Protein AF-A0A9X5XEE7-F1 (afdb_monomer_lite)

Sequence (91 aa):
LTGGRRHSEDEQVMLVTRAALAAPFALSVRTTQHGRSVLLGVFSWAAVNLSTPQVRKDRHWFDLGVGLDWAGERLQGRIYEIDGEDGTAER

pLDDT: mean 90.04, std 13.73, range [37.22, 98.44]

Radius of gyration: 17.52 Å; chains: 1; bounding box: 36×30×50 Å

Foldseek 3Di:
DWDWDADPVDNVDTQTFKDKDKDKDWDWDADPVPGIDIWIFIKMKMWGRSNPVVPIDIDIDTGTPDDPVVVVVCRVVVNVVRVCPVVPPPD

Structure (mmCIF, N/CA/C/O backbone):
data_AF-A0A9X5XEE7-F1
#
_entry.id   AF-A0A9X5XEE7-F1
#
loop_
_atom_site.group_PDB
_atom_site.id
_atom_site.type_symbol
_atom_site.label_atom_id
_atom_site.label_alt_id
_atom_site.label_comp_id
_atom_site.label_asym_id
_atom_site.label_entity_id
_atom_site.label_seq_id
_atom_site.pdbx_PDB_ins_code
_atom_site.Cartn_x
_atom_site.Cartn_y
_atom_site.Cartn_z
_atom_site.occupancy
_atom_site.B_iso_or_equiv
_atom_site.auth_seq_id
_atom_site.auth_comp_id
_atom_site.auth_asym_id
_atom_site.auth_atom_id
_atom_site.pdbx_PDB_model_num
ATOM 1 N N . LEU A 1 1 ? 3.684 -6.676 -3.955 1.00 92.62 1 LEU A N 1
ATOM 2 C CA . LEU A 1 1 ? 3.668 -6.615 -5.433 1.00 92.62 1 LEU A CA 1
ATOM 3 C C . LEU A 1 1 ? 4.961 -5.966 -5.902 1.00 92.62 1 LEU A C 1
ATOM 5 O O . LEU A 1 1 ? 5.294 -4.898 -5.409 1.00 92.62 1 LEU A O 1
ATOM 9 N N . THR A 1 2 ? 5.699 -6.590 -6.811 1.00 95.25 2 THR A N 1
ATOM 10 C CA . THR A 1 2 ? 6.928 -6.025 -7.388 1.00 95.25 2 THR A CA 1
ATOM 11 C C . THR A 1 2 ? 6.866 -6.134 -8.904 1.00 95.25 2 THR A C 1
ATOM 13 O O . THR A 1 2 ? 6.242 -7.047 -9.440 1.00 95.25 2 THR A O 1
ATOM 16 N N . GLY A 1 3 ? 7.483 -5.182 -9.598 1.00 94.25 3 GLY A N 1
ATOM 17 C CA . GLY A 1 3 ? 7.610 -5.199 -11.050 1.00 94.25 3 GLY A CA 1
ATOM 18 C C . GLY A 1 3 ? 9.022 -4.817 -11.464 1.00 94.25 3 GLY A C 1
ATOM 19 O O . GLY A 1 3 ? 9.678 -3.997 -10.815 1.00 94.25 3 GLY A O 1
ATOM 20 N N . GLY A 1 4 ? 9.500 -5.407 -12.552 1.00 93.81 4 GLY A N 1
ATOM 21 C CA . GLY A 1 4 ? 10.857 -5.202 -13.035 1.00 93.81 4 GLY A CA 1
ATOM 22 C C . GLY A 1 4 ? 10.971 -5.393 -14.537 1.00 93.81 4 GLY A C 1
ATOM 23 O O . GLY A 1 4 ? 10.069 -5.929 -15.177 1.00 93.81 4 GLY A O 1
ATOM 24 N N . ARG A 1 5 ? 12.093 -4.938 -15.084 1.00 92.81 5 ARG A N 1
ATOM 25 C CA . ARG A 1 5 ? 12.490 -5.142 -16.480 1.00 92.81 5 ARG A CA 1
ATOM 26 C C . ARG A 1 5 ? 13.911 -5.691 -16.520 1.00 92.81 5 ARG A C 1
ATOM 28 O O . ARG A 1 5 ? 14.694 -5.411 -15.614 1.00 92.81 5 ARG A O 1
ATOM 35 N N . ARG A 1 6 ? 14.257 -6.433 -17.569 1.00 93.94 6 ARG A N 1
ATOM 36 C CA . ARG A 1 6 ? 15.641 -6.880 -17.776 1.00 93.94 6 ARG A CA 1
ATOM 37 C C . ARG A 1 6 ? 16.555 -5.689 -18.067 1.00 93.94 6 ARG A C 1
ATOM 39 O O . ARG A 1 6 ? 16.114 -4.689 -18.647 1.00 93.94 6 ARG A O 1
ATOM 46 N N . HIS A 1 7 ? 17.807 -5.789 -17.639 1.00 90.94 7 HIS A N 1
ATOM 47 C CA . HIS A 1 7 ? 18.855 -4.869 -18.060 1.00 90.94 7 HIS A CA 1
ATOM 48 C C . HIS A 1 7 ? 19.181 -5.115 -19.541 1.00 90.94 7 HIS A C 1
ATOM 50 O O . HIS A 1 7 ? 19.165 -6.253 -20.001 1.00 90.94 7 HIS A O 1
ATOM 56 N N . SER A 1 8 ? 19.439 -4.053 -20.305 1.00 88.06 8 SER A N 1
ATOM 57 C CA . SER A 1 8 ? 19.645 -4.145 -21.760 1.00 88.06 8 SER A CA 1
ATOM 58 C C . SER A 1 8 ? 20.977 -4.784 -22.150 1.00 88.06 8 SER A C 1
ATOM 60 O O . SER A 1 8 ? 21.089 -5.338 -23.235 1.00 88.06 8 SER A O 1
ATOM 62 N N . GLU A 1 9 ? 21.979 -4.689 -21.277 1.00 89.94 9 GLU A N 1
ATOM 63 C CA . GLU A 1 9 ? 23.338 -5.196 -21.524 1.00 89.94 9 GLU A CA 1
ATOM 64 C C . GLU A 1 9 ? 23.607 -6.544 -20.842 1.00 89.94 9 GLU A C 1
ATOM 66 O O . GLU A 1 9 ? 24.578 -7.215 -21.172 1.00 89.94 9 GLU A O 1
ATOM 71 N N . ASP A 1 10 ? 22.749 -6.946 -19.898 1.00 90.50 10 ASP A N 1
ATOM 72 C CA . ASP A 1 10 ? 22.866 -8.218 -19.187 1.00 90.50 10 ASP A CA 1
ATOM 73 C C . ASP A 1 10 ? 21.473 -8.752 -18.839 1.00 90.50 10 ASP A C 1
ATOM 75 O O . ASP A 1 10 ? 20.805 -8.284 -17.915 1.00 90.5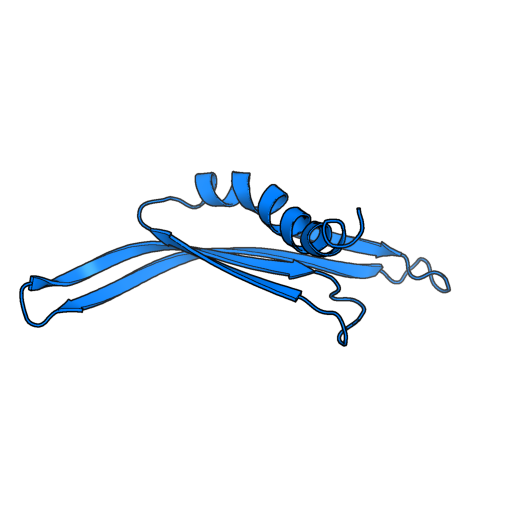0 10 ASP A O 1
ATOM 79 N N . GLU A 1 11 ? 21.026 -9.762 -19.579 1.00 85.56 11 GLU A N 1
ATOM 80 C CA . GLU A 1 11 ? 19.708 -10.357 -19.370 1.00 85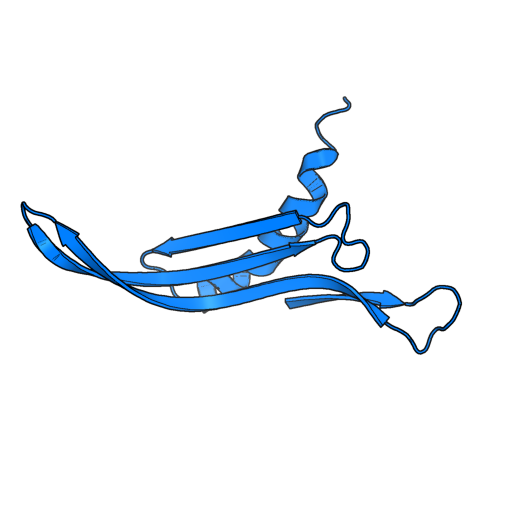.56 11 GLU A CA 1
ATOM 81 C C . GLU A 1 11 ? 19.569 -11.117 -18.041 1.00 85.56 11 GLU A C 1
ATOM 83 O O . GLU A 1 11 ? 18.441 -11.424 -17.645 1.00 85.56 11 GLU A O 1
ATOM 88 N N . GLN A 1 12 ? 20.676 -11.413 -17.349 1.00 91.88 12 GLN A N 1
ATOM 89 C CA . GLN A 1 12 ? 20.658 -12.010 -16.009 1.00 91.88 12 GLN A CA 1
ATOM 90 C C . GLN A 1 12 ? 20.356 -10.976 -14.919 1.00 91.88 12 GLN A C 1
ATOM 92 O O . GLN A 1 12 ? 20.011 -11.341 -13.793 1.00 91.88 12 GLN A O 1
ATOM 97 N N . VAL A 1 13 ? 20.435 -9.683 -15.242 1.00 92.31 13 VAL A N 1
ATOM 98 C CA . VAL A 1 13 ? 20.148 -8.597 -14.306 1.00 92.31 13 VAL A CA 1
ATOM 99 C C . VAL A 1 13 ? 18.705 -8.123 -14.474 1.00 92.31 13 VAL A C 1
ATOM 101 O O . VAL A 1 13 ? 18.271 -7.686 -15.541 1.00 92.31 13 VAL A O 1
ATOM 104 N N . MET A 1 14 ? 17.954 -8.155 -13.372 1.00 93.00 14 MET A N 1
ATOM 105 C CA . MET A 1 14 ? 16.603 -7.601 -13.285 1.00 93.00 14 MET A CA 1
ATOM 106 C C . MET A 1 14 ? 16.626 -6.258 -12.558 1.00 93.00 14 MET A C 1
ATOM 108 O O . MET A 1 14 ? 16.955 -6.176 -11.376 1.00 93.00 14 MET A O 1
ATOM 112 N N . LEU A 1 15 ? 16.215 -5.204 -13.258 1.00 94.06 15 LEU A N 1
ATOM 113 C CA . LEU A 1 15 ? 15.996 -3.887 -12.677 1.00 94.06 15 LEU A CA 1
ATOM 114 C C . LEU A 1 15 ? 14.591 -3.822 -12.084 1.00 94.06 15 LEU A C 1
ATOM 116 O O . LEU A 1 15 ? 13.593 -3.890 -12.807 1.00 94.06 15 LEU A O 1
ATOM 120 N N . VAL A 1 16 ? 14.504 -3.650 -10.768 1.00 95.12 16 VAL A N 1
ATOM 121 C CA . VAL A 1 16 ? 13.230 -3.390 -10.093 1.00 95.12 16 VAL A CA 1
ATOM 122 C C . VAL A 1 16 ? 12.772 -1.982 -10.461 1.00 95.12 16 VAL A C 1
ATOM 124 O O . VAL A 1 16 ? 13.481 -1.009 -10.232 1.00 95.12 16 VAL A O 1
ATOM 127 N N . THR A 1 17 ? 11.585 -1.871 -11.049 1.00 95.38 17 THR A N 1
ATOM 128 C CA . THR A 1 17 ? 11.020 -0.584 -11.486 1.00 95.38 17 THR A CA 1
ATOM 129 C C . THR A 1 17 ? 9.970 -0.070 -10.518 1.00 95.38 17 THR A C 1
ATOM 131 O O . THR A 1 17 ? 9.776 1.138 -10.416 1.00 95.38 17 THR A O 1
ATOM 134 N N . ARG A 1 18 ? 9.308 -0.974 -9.790 1.00 96.19 18 ARG A N 1
ATOM 135 C CA . ARG A 1 18 ? 8.186 -0.643 -8.915 1.00 96.19 18 ARG A CA 1
ATOM 136 C C . ARG A 1 18 ? 8.016 -1.668 -7.798 1.00 96.19 18 ARG A C 1
ATOM 138 O O . ARG A 1 18 ? 8.270 -2.860 -8.000 1.00 96.19 18 ARG A O 1
ATOM 145 N N . ALA A 1 19 ? 7.555 -1.218 -6.640 1.00 97.00 19 ALA A N 1
ATOM 146 C CA . ALA A 1 19 ? 7.223 -2.080 -5.513 1.00 97.00 19 ALA A CA 1
ATOM 147 C C . ALA A 1 19 ? 6.062 -1.494 -4.713 1.00 97.00 19 ALA A C 1
ATOM 149 O O . ALA A 1 19 ? 5.978 -0.287 -4.522 1.00 97.00 19 ALA A O 1
ATOM 150 N N . ALA A 1 20 ? 5.172 -2.359 -4.246 1.00 97.12 20 ALA A N 1
ATOM 151 C CA . ALA A 1 20 ? 4.098 -1.994 -3.343 1.00 97.12 20 ALA A CA 1
ATOM 152 C C . ALA A 1 20 ? 3.890 -3.076 -2.283 1.00 97.12 20 ALA A C 1
ATOM 154 O O . ALA A 1 20 ? 3.987 -4.278 -2.570 1.00 97.12 20 ALA A O 1
ATOM 155 N N . LEU A 1 21 ? 3.578 -2.648 -1.065 1.00 96.88 21 LEU A N 1
ATOM 156 C CA . LEU A 1 21 ? 3.255 -3.516 0.063 1.00 96.88 21 LEU A CA 1
ATOM 157 C C . LEU A 1 21 ? 2.070 -2.963 0.845 1.00 96.88 21 LEU A C 1
ATOM 159 O O . LEU A 1 21 ? 1.825 -1.758 0.851 1.00 96.88 21 LEU A O 1
ATOM 163 N N . ALA A 1 22 ? 1.384 -3.865 1.539 1.00 97.62 22 ALA A N 1
ATOM 164 C CA . ALA A 1 22 ? 0.354 -3.548 2.510 1.00 97.62 22 ALA A CA 1
ATOM 165 C C . ALA A 1 22 ? 0.664 -4.276 3.821 1.00 97.62 22 ALA A C 1
ATOM 167 O O . ALA A 1 22 ? 1.060 -5.443 3.802 1.00 97.62 22 ALA A O 1
ATOM 168 N N . ALA A 1 23 ? 0.496 -3.591 4.948 1.00 97.88 23 ALA A N 1
ATOM 169 C CA . ALA A 1 23 ? 0.708 -4.146 6.278 1.00 97.88 23 ALA A CA 1
ATOM 170 C C . ALA A 1 23 ? -0.403 -3.677 7.229 1.00 97.88 23 ALA A C 1
ATOM 172 O O . ALA A 1 23 ? -0.779 -2.502 7.190 1.00 97.88 23 ALA A O 1
ATOM 173 N N . PRO A 1 24 ? -0.944 -4.559 8.086 1.00 97.94 24 PRO A N 1
ATOM 174 C CA . PRO A 1 24 ? -1.953 -4.158 9.053 1.00 97.94 24 PRO A CA 1
ATOM 175 C C . PRO A 1 24 ? -1.318 -3.278 10.136 1.00 97.94 24 PRO A C 1
ATOM 177 O O . PRO A 1 24 ? -0.157 -3.470 10.503 1.00 97.94 24 PRO A O 1
ATOM 180 N N . PHE A 1 25 ? -2.082 -2.334 10.681 1.00 97.38 25 PHE A N 1
ATOM 181 C CA . PHE A 1 25 ? -1.654 -1.522 11.817 1.00 97.38 25 PHE A CA 1
ATOM 182 C C . PHE A 1 25 ? -2.756 -1.360 12.866 1.00 97.38 25 PHE A C 1
ATOM 184 O O . PHE A 1 25 ? -3.951 -1.472 12.587 1.00 97.38 25 PHE A O 1
ATOM 191 N N . ALA A 1 26 ? -2.319 -1.023 14.080 1.00 97.25 26 ALA A N 1
ATOM 192 C CA . ALA A 1 26 ? -3.161 -0.517 15.151 1.00 97.25 26 ALA A CA 1
ATOM 193 C C . ALA A 1 26 ? -2.563 0.794 15.678 1.00 97.25 26 ALA A C 1
ATOM 195 O O . ALA A 1 26 ? -1.405 0.830 16.096 1.00 97.25 26 ALA A O 1
ATOM 196 N N . LEU A 1 27 ? -3.345 1.871 15.664 1.00 95.31 27 LEU A N 1
ATOM 197 C CA . LEU A 1 27 ? -2.939 3.201 16.105 1.00 95.31 27 LEU A CA 1
ATOM 198 C C . LEU A 1 27 ? -3.751 3.611 17.333 1.00 95.31 27 LEU A C 1
ATOM 200 O O . LEU A 1 27 ? -4.969 3.746 17.279 1.00 95.31 27 LEU A O 1
ATOM 204 N N . SER A 1 28 ? -3.073 3.845 18.454 1.00 96.00 28 SER A N 1
ATOM 205 C CA . SER A 1 28 ? -3.710 4.397 19.650 1.00 96.00 28 SER A CA 1
ATOM 206 C C . SER A 1 28 ? -3.786 5.918 19.541 1.00 96.00 28 SER A C 1
ATOM 208 O O . SER A 1 28 ? -2.759 6.588 19.606 1.00 96.00 28 SER A O 1
ATOM 210 N N . VAL A 1 29 ? -4.993 6.468 19.464 1.00 93.50 29 VAL A N 1
ATOM 211 C CA . VAL A 1 29 ? -5.248 7.912 19.411 1.00 93.50 29 VAL A CA 1
ATOM 212 C C . VAL A 1 29 ? -5.828 8.372 20.744 1.00 93.50 29 VAL A C 1
ATOM 214 O O . VAL A 1 29 ? -6.644 7.681 21.351 1.00 93.50 29 VAL A O 1
ATOM 217 N N . ARG A 1 30 ? -5.392 9.532 21.234 1.00 94.88 30 ARG A N 1
ATOM 218 C CA . ARG A 1 30 ? -5.952 10.168 22.431 1.00 94.88 30 ARG A CA 1
ATOM 219 C C . ARG A 1 30 ? -6.417 11.569 22.083 1.00 94.88 30 ARG A C 1
ATOM 221 O O . ARG A 1 30 ? -5.659 12.321 21.480 1.00 94.88 30 ARG A O 1
ATOM 228 N N . THR A 1 31 ? -7.628 11.921 22.496 1.00 88.50 31 THR A N 1
ATOM 229 C CA . THR A 1 31 ? -8.132 13.294 22.398 1.00 88.50 31 THR A CA 1
ATOM 230 C C . THR A 1 31 ? -8.466 13.815 23.788 1.00 88.50 31 THR A C 1
ATOM 232 O O . THR A 1 31 ? -8.799 13.047 24.694 1.00 88.50 31 THR A O 1
ATOM 235 N N . THR A 1 32 ? -8.375 15.131 23.970 1.00 88.44 32 THR A N 1
ATOM 236 C CA . THR A 1 32 ? -8.700 15.791 25.244 1.00 88.44 32 THR A CA 1
ATOM 237 C C . THR A 1 32 ? -10.166 15.608 25.635 1.00 88.44 32 THR A C 1
ATOM 239 O O . THR A 1 32 ? -10.486 15.624 26.817 1.00 88.44 32 THR A O 1
ATOM 242 N N . GLN A 1 33 ? -11.047 15.399 24.653 1.00 89.69 33 GLN A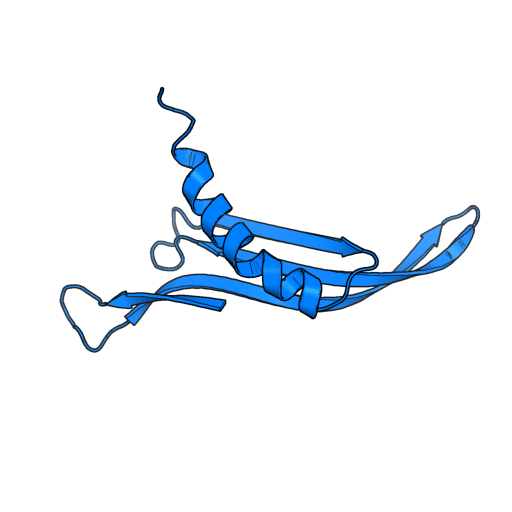 N 1
ATOM 243 C CA . GLN A 1 33 ? -12.490 15.310 24.857 1.00 89.69 33 GLN A CA 1
ATOM 244 C C . GLN A 1 33 ? -13.016 13.873 24.970 1.00 89.69 33 GLN A C 1
ATOM 246 O O . GLN A 1 33 ? -14.090 13.690 25.532 1.00 89.69 33 GLN A O 1
ATOM 251 N N . HIS A 1 34 ? -12.366 12.865 24.371 1.00 82.00 34 HIS A N 1
ATOM 252 C CA . HIS A 1 34 ? -12.956 11.518 24.203 1.00 82.00 34 HIS A CA 1
ATOM 253 C C . HIS A 1 34 ? -12.047 10.382 24.710 1.00 82.00 34 HIS A C 1
ATOM 255 O O . HIS A 1 34 ? -12.314 9.206 24.469 1.00 82.00 34 HIS A O 1
ATOM 261 N N . GLY A 1 35 ? -10.969 10.702 25.432 1.00 90.38 35 GLY A N 1
ATOM 262 C CA . GLY A 1 35 ? -10.070 9.696 25.997 1.00 90.38 35 GLY A CA 1
ATOM 263 C C . GLY A 1 35 ? -9.264 8.946 24.929 1.00 90.38 35 GLY A C 1
ATOM 264 O O . GLY A 1 35 ? -8.870 9.522 23.915 1.00 90.38 35 GLY A O 1
ATOM 265 N N . ARG A 1 36 ? -8.945 7.668 25.184 1.00 94.06 36 ARG A N 1
ATOM 266 C CA . ARG A 1 36 ? -8.145 6.814 24.285 1.00 94.06 36 ARG A CA 1
ATOM 267 C C . ARG A 1 36 ? -9.051 5.984 23.377 1.00 94.06 36 ARG A C 1
ATOM 269 O O . ARG A 1 36 ? -9.907 5.264 23.871 1.00 94.06 36 ARG A O 1
ATOM 276 N N . SER A 1 37 ? -8.766 5.998 22.081 1.00 94.25 37 SER A N 1
ATOM 277 C CA . SER A 1 37 ? -9.343 5.107 21.070 1.00 94.25 37 SER A CA 1
ATOM 278 C C . SER A 1 37 ? -8.241 4.336 20.341 1.00 94.25 37 SER A C 1
ATOM 280 O O . SER A 1 37 ? -7.110 4.809 20.240 1.00 94.25 37 SER A O 1
ATOM 282 N N . VAL A 1 38 ? -8.553 3.143 19.834 1.00 95.38 38 VAL A N 1
ATOM 283 C CA . VAL A 1 38 ? -7.651 2.370 18.968 1.00 95.38 38 VAL A CA 1
ATOM 284 C C . VAL A 1 38 ? -8.259 2.320 17.574 1.00 95.38 38 VAL A C 1
ATOM 286 O O . VAL A 1 38 ? -9.367 1.824 17.401 1.00 95.38 38 VAL A O 1
ATOM 289 N N . LEU A 1 39 ? -7.530 2.844 16.594 1.00 95.50 39 LEU A N 1
ATOM 290 C CA . LEU A 1 39 ? -7.867 2.760 15.182 1.00 95.50 39 LEU A CA 1
ATOM 291 C C . LEU A 1 39 ? -7.139 1.565 14.573 1.00 95.50 39 LEU A C 1
ATOM 293 O O . LEU A 1 39 ? -5.932 1.419 14.754 1.00 95.50 39 LEU A O 1
ATOM 297 N N . LEU A 1 40 ? -7.867 0.725 13.851 1.00 97.94 40 LEU A N 1
ATOM 298 C CA . LEU A 1 40 ? -7.312 -0.404 13.110 1.00 97.94 40 LEU A CA 1
ATOM 299 C C . LEU A 1 40 ? -7.379 -0.102 11.617 1.00 97.94 40 LEU A C 1
ATOM 301 O O . LEU A 1 40 ? -8.288 0.600 11.165 1.00 97.94 40 LEU A O 1
ATOM 305 N N . GLY A 1 41 ? -6.437 -0.639 10.855 1.00 98.06 41 GLY A N 1
ATOM 306 C CA . GLY A 1 41 ? -6.425 -0.436 9.417 1.00 98.06 41 GLY A CA 1
ATOM 307 C C . GLY A 1 41 ? -5.262 -1.112 8.718 1.00 98.06 41 GLY A C 1
ATOM 308 O O . GLY A 1 41 ? -4.554 -1.940 9.296 1.00 98.06 41 GLY A O 1
ATOM 309 N N . VAL A 1 42 ? -5.056 -0.720 7.465 1.00 98.44 42 VAL A N 1
ATOM 310 C CA . VAL A 1 42 ? -3.945 -1.175 6.633 1.00 98.44 42 VAL A CA 1
ATOM 311 C C . VAL A 1 42 ? -3.149 0.023 6.138 1.00 98.44 42 VAL A C 1
ATOM 313 O O . VAL A 1 42 ? -3.690 0.979 5.586 1.00 98.44 42 VAL A O 1
ATOM 316 N N . PHE A 1 43 ? -1.841 -0.040 6.341 1.00 97.94 43 PHE A N 1
ATOM 317 C CA . PHE A 1 43 ? -0.887 0.872 5.744 1.00 97.94 43 PHE A CA 1
ATOM 318 C C . PHE A 1 43 ? -0.478 0.298 4.396 1.00 97.94 43 PHE A C 1
ATOM 320 O O . PHE A 1 43 ? -0.029 -0.846 4.328 1.00 97.94 43 PHE A O 1
ATOM 327 N N . SER A 1 44 ? -0.614 1.089 3.337 1.00 97.94 44 SER A N 1
ATOM 328 C CA . SER A 1 44 ? -0.090 0.738 2.019 1.00 97.94 44 SER A CA 1
ATOM 329 C C . SER A 1 44 ? 1.006 1.708 1.614 1.00 97.94 44 SER A C 1
ATOM 331 O O . SER A 1 44 ? 0.876 2.918 1.796 1.00 97.94 44 SER A O 1
ATOM 333 N N . TRP A 1 45 ? 2.059 1.176 1.009 1.00 97.88 45 TRP A N 1
ATOM 334 C CA . TRP A 1 45 ? 3.109 1.942 0.348 1.00 97.88 45 TRP A CA 1
ATOM 335 C C . TRP A 1 45 ? 3.254 1.434 -1.079 1.00 97.88 45 TRP A C 1
ATOM 337 O O . TRP A 1 45 ? 3.260 0.223 -1.300 1.00 97.88 45 TRP A O 1
ATOM 347 N N . ALA A 1 46 ? 3.379 2.351 -2.032 1.00 97.56 46 ALA A N 1
ATOM 348 C CA . ALA A 1 46 ? 3.746 2.040 -3.402 1.00 97.56 46 ALA A CA 1
ATOM 349 C C . ALA A 1 46 ? 4.807 3.025 -3.889 1.00 97.56 46 ALA A C 1
ATOM 351 O O . ALA A 1 46 ? 4.741 4.219 -3.594 1.00 97.56 46 ALA A O 1
ATOM 352 N N . ALA A 1 47 ? 5.770 2.507 -4.642 1.00 96.88 47 ALA A N 1
ATOM 353 C CA . ALA A 1 47 ? 6.842 3.272 -5.243 1.00 96.88 47 ALA A CA 1
ATOM 354 C C . ALA A 1 47 ? 7.079 2.841 -6.689 1.00 96.88 47 ALA A C 1
ATOM 356 O O . ALA A 1 47 ? 7.019 1.648 -7.014 1.00 96.88 47 ALA A O 1
ATOM 357 N N . VAL A 1 48 ? 7.391 3.821 -7.532 1.00 96.38 48 VAL A N 1
ATOM 358 C CA . VAL A 1 48 ? 7.718 3.653 -8.954 1.00 96.38 48 VAL A CA 1
ATOM 359 C C . VAL A 1 48 ? 9.045 4.336 -9.284 1.00 96.38 48 VAL A C 1
ATOM 361 O O . VAL A 1 48 ? 9.602 5.073 -8.467 1.00 96.38 48 VAL A O 1
ATOM 364 N N . ASN A 1 49 ? 9.572 4.061 -10.478 1.00 94.69 49 ASN A N 1
ATOM 365 C CA . ASN A 1 49 ? 10.894 4.494 -10.933 1.00 94.69 49 ASN A CA 1
ATOM 366 C C . ASN A 1 49 ? 12.044 4.067 -9.999 1.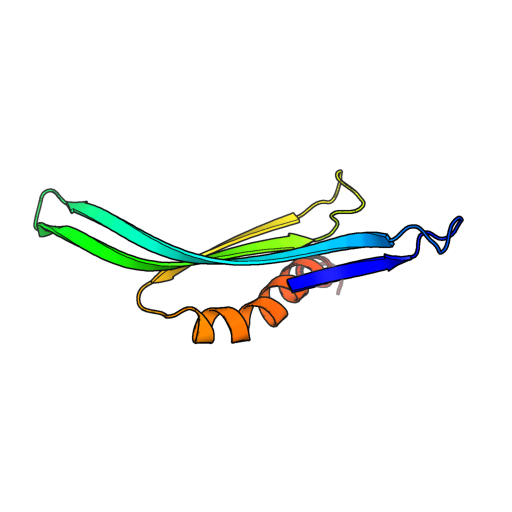00 94.69 49 ASN A C 1
ATOM 368 O O . ASN A 1 49 ? 13.047 4.763 -9.860 1.00 94.69 49 ASN A O 1
ATOM 372 N N . LEU A 1 50 ? 11.936 2.886 -9.379 1.00 94.75 50 LEU A N 1
ATOM 373 C CA . LEU A 1 50 ? 12.942 2.379 -8.433 1.00 94.75 50 LEU A CA 1
ATOM 374 C C . LEU A 1 50 ? 14.321 2.135 -9.068 1.00 94.75 50 LEU A C 1
ATOM 376 O O . LEU A 1 50 ? 15.329 2.165 -8.366 1.00 94.75 50 LEU A O 1
ATOM 380 N N . SER A 1 51 ? 14.380 1.952 -10.389 1.00 93.00 51 SER A N 1
ATOM 381 C CA . SER A 1 51 ? 15.632 1.829 -11.140 1.00 93.00 51 SER A CA 1
ATOM 382 C C . SER A 1 51 ? 16.309 3.172 -11.436 1.00 93.00 51 SER A C 1
ATOM 384 O O . SER A 1 51 ? 17.434 3.181 -11.926 1.00 93.00 51 SER A O 1
ATOM 386 N N . THR A 1 52 ? 15.629 4.298 -11.202 1.00 90.94 52 THR A N 1
ATOM 387 C CA . THR A 1 52 ? 16.104 5.643 -11.559 1.00 90.94 52 THR A CA 1
ATOM 388 C C . THR A 1 52 ? 15.836 6.600 -10.392 1.00 90.94 52 THR A C 1
ATOM 390 O O . THR A 1 52 ? 14.822 7.300 -10.385 1.00 90.94 52 THR A O 1
ATOM 393 N N . PRO A 1 53 ? 16.726 6.634 -9.378 1.00 84.88 53 PRO A N 1
ATOM 394 C CA . PRO A 1 53 ? 16.468 7.304 -8.101 1.00 84.88 53 PRO A CA 1
ATOM 395 C C . PRO A 1 53 ? 16.060 8.779 -8.203 1.00 84.88 53 PRO A C 1
ATOM 397 O O . PRO A 1 53 ? 15.317 9.263 -7.357 1.00 84.88 53 PRO A O 1
ATOM 400 N N . GLN A 1 54 ? 16.519 9.489 -9.235 1.00 93.06 54 GLN A N 1
ATOM 401 C CA . GLN A 1 54 ? 16.277 10.920 -9.444 1.00 93.06 54 GLN A CA 1
ATOM 402 C C . GLN A 1 54 ? 14.811 11.252 -9.747 1.00 93.06 54 GLN A C 1
ATOM 404 O O . GLN A 1 54 ? 14.383 12.376 -9.511 1.00 93.06 54 GLN A O 1
ATOM 409 N N . VAL A 1 55 ? 14.050 10.289 -10.270 1.00 93.12 55 VAL A N 1
ATOM 410 C CA . VAL A 1 55 ? 12.632 10.450 -10.638 1.00 93.12 55 VAL A CA 1
ATOM 411 C C . VAL A 1 55 ? 11.736 9.475 -9.872 1.00 93.12 55 VAL A C 1
ATOM 413 O O . VAL A 1 55 ? 10.606 9.199 -10.282 1.00 93.12 55 VAL A O 1
ATOM 416 N N . ARG A 1 56 ? 12.246 8.923 -8.762 1.00 94.94 56 ARG A N 1
ATOM 417 C CA . ARG A 1 56 ? 11.492 8.044 -7.867 1.00 94.94 56 ARG A CA 1
ATOM 418 C C . ARG A 1 56 ? 10.280 8.783 -7.306 1.00 94.94 56 ARG A C 1
ATOM 420 O O . ARG A 1 56 ? 10.393 9.919 -6.853 1.00 94.94 56 ARG A O 1
ATOM 427 N N . LYS A 1 57 ? 9.138 8.096 -7.286 1.00 95.69 57 LYS A N 1
ATOM 428 C CA . LYS A 1 57 ? 7.907 8.582 -6.660 1.00 95.69 57 LYS A CA 1
ATOM 429 C C . LYS A 1 57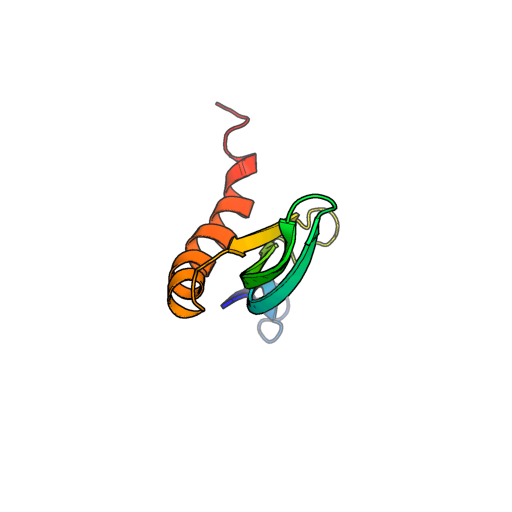 ? 7.396 7.559 -5.664 1.00 95.69 57 LYS A C 1
ATOM 431 O O . LYS A 1 57 ? 7.410 6.361 -5.949 1.00 95.69 57 LYS A O 1
ATOM 436 N N . ASP A 1 58 ? 6.894 8.050 -4.540 1.00 95.88 58 ASP A N 1
ATOM 437 C CA . ASP A 1 58 ? 6.339 7.249 -3.457 1.00 95.88 58 ASP A CA 1
ATOM 438 C C . ASP A 1 58 ? 4.959 7.780 -3.075 1.00 95.88 58 ASP A C 1
ATOM 440 O O . ASP A 1 58 ? 4.720 8.990 -3.053 1.00 95.88 58 ASP A O 1
ATOM 444 N N . ARG A 1 59 ? 4.053 6.869 -2.726 1.00 97.38 59 ARG A N 1
ATOM 445 C CA . ARG A 1 59 ? 2.756 7.210 -2.146 1.00 97.38 59 ARG A CA 1
ATOM 446 C C . ARG A 1 59 ? 2.417 6.271 -1.002 1.00 97.38 59 ARG A C 1
ATOM 448 O O . ARG A 1 59 ? 2.759 5.086 -1.014 1.00 97.38 59 ARG A O 1
ATOM 455 N N . HIS A 1 60 ? 1.734 6.834 -0.013 1.00 97.06 60 HIS A N 1
ATOM 456 C CA . HIS A 1 60 ? 1.331 6.157 1.208 1.00 97.06 60 HIS A CA 1
ATOM 457 C C . HIS A 1 60 ? -0.170 6.313 1.432 1.00 97.06 60 HIS A C 1
ATOM 459 O O . HIS A 1 60 ? -0.733 7.372 1.159 1.00 97.06 60 HIS A O 1
ATOM 465 N N . TRP A 1 61 ? -0.793 5.276 1.985 1.00 97.19 61 TRP A N 1
ATOM 466 C CA . TRP A 1 61 ? -2.191 5.293 2.404 1.00 97.19 61 TRP A CA 1
ATOM 467 C C . TRP A 1 61 ? -2.325 4.714 3.807 1.00 97.19 61 TRP A C 1
ATOM 469 O O . TRP A 1 61 ? -1.683 3.715 4.134 1.00 97.19 61 TRP A O 1
ATOM 479 N N . PHE A 1 62 ? -3.192 5.334 4.605 1.00 96.62 62 PHE A N 1
ATOM 480 C CA . PHE A 1 62 ? -3.672 4.811 5.879 1.00 96.62 62 PHE A CA 1
ATOM 481 C C . PHE A 1 62 ? -5.165 4.540 5.745 1.00 96.62 62 PHE A C 1
ATOM 483 O O . PHE A 1 62 ? -5.991 5.428 5.951 1.00 96.62 62 PHE A O 1
ATOM 490 N N . ASP A 1 63 ? -5.505 3.314 5.368 1.00 97.19 63 ASP A N 1
ATOM 491 C CA . ASP A 1 63 ? -6.891 2.913 5.184 1.00 97.19 63 ASP A CA 1
ATOM 492 C C . ASP A 1 63 ? -7.445 2.415 6.523 1.00 97.19 63 ASP A C 1
ATOM 494 O O . ASP A 1 63 ? -7.031 1.372 7.032 1.00 97.19 63 ASP A O 1
ATOM 498 N N . LEU A 1 64 ? -8.349 3.186 7.128 1.00 97.00 64 LEU A N 1
ATOM 499 C CA . LEU A 1 64 ? -8.962 2.864 8.419 1.00 97.00 64 LEU A CA 1
ATOM 500 C C . LEU A 1 64 ? -10.158 1.925 8.248 1.00 97.00 64 LEU A C 1
ATOM 502 O O . LEU A 1 64 ? -10.955 2.089 7.329 1.00 97.00 64 LEU A O 1
ATOM 506 N N . GLY A 1 65 ? -10.316 0.973 9.167 1.00 96.94 65 GLY A N 1
ATOM 507 C CA . GLY A 1 65 ? -11.483 0.087 9.218 1.00 96.94 65 GLY A CA 1
ATOM 508 C C . GLY A 1 65 ? -11.536 -0.984 8.124 1.00 96.94 65 GLY A C 1
ATOM 509 O O . GLY A 1 65 ? -12.565 -1.637 7.974 1.00 96.94 65 GLY A O 1
ATOM 510 N N . VAL A 1 66 ? -10.448 -1.182 7.376 1.00 96.81 66 VAL A N 1
ATOM 511 C CA . VAL A 1 66 ? -10.343 -2.198 6.317 1.00 96.81 66 VAL A CA 1
ATOM 512 C C . VAL A 1 66 ? -9.344 -3.296 6.683 1.00 96.81 66 VAL A C 1
ATOM 514 O O . VAL A 1 66 ? -8.455 -3.098 7.512 1.00 96.81 66 VAL A O 1
ATOM 517 N N . GLY A 1 67 ? -9.494 -4.459 6.045 1.00 96.12 67 GLY A N 1
ATOM 518 C CA . GLY A 1 67 ? -8.583 -5.599 6.171 1.00 96.12 67 GLY A CA 1
ATOM 519 C C . GLY A 1 67 ? -7.569 -5.698 5.028 1.00 96.12 67 GLY A C 1
ATOM 520 O O . GLY A 1 67 ? -7.648 -4.974 4.034 1.00 96.12 67 GLY A O 1
ATOM 521 N N . LEU A 1 68 ? -6.618 -6.630 5.164 1.00 95.88 68 LEU A N 1
ATOM 522 C CA . LEU A 1 68 ? -5.561 -6.856 4.171 1.00 95.88 68 LEU A CA 1
ATOM 523 C C . LEU A 1 68 ? -6.096 -7.278 2.802 1.00 95.88 68 LEU A C 1
ATOM 525 O O . LEU A 1 68 ? -5.550 -6.818 1.806 1.00 95.88 68 LEU A O 1
ATOM 529 N N . ASP A 1 69 ? -7.161 -8.080 2.742 1.00 95.62 69 ASP A N 1
ATOM 530 C CA . ASP A 1 69 ? -7.739 -8.536 1.470 1.00 95.62 69 ASP A CA 1
ATOM 531 C C . ASP A 1 69 ? -8.216 -7.347 0.622 1.00 95.62 69 ASP A C 1
ATOM 533 O O . ASP A 1 69 ? -7.817 -7.189 -0.532 1.00 95.62 69 ASP A O 1
ATOM 537 N N . TRP A 1 70 ? -8.957 -6.423 1.245 1.00 96.06 70 TRP A N 1
ATOM 538 C CA . TRP A 1 70 ? -9.433 -5.189 0.609 1.00 96.06 70 TRP A CA 1
ATOM 539 C C . TRP A 1 70 ? -8.286 -4.306 0.098 1.00 96.06 70 TRP A C 1
ATOM 541 O O . TRP A 1 70 ? -8.389 -3.692 -0.971 1.00 96.06 70 TRP A O 1
ATOM 551 N N . ALA A 1 71 ? -7.193 -4.218 0.866 1.00 95.38 71 ALA A N 1
ATOM 552 C CA . ALA A 1 71 ? -6.013 -3.447 0.482 1.00 95.38 71 ALA A CA 1
ATOM 553 C C . ALA A 1 71 ? -5.228 -4.147 -0.637 1.00 95.38 71 ALA A C 1
ATOM 555 O O . ALA A 1 71 ? -4.739 -3.485 -1.553 1.00 95.38 71 ALA A O 1
ATOM 556 N N . GLY A 1 72 ? -5.156 -5.479 -0.593 1.00 92.06 72 GLY A N 1
ATOM 557 C CA . GLY A 1 72 ? -4.518 -6.330 -1.592 1.00 92.06 72 GLY A CA 1
ATOM 558 C C . GLY A 1 72 ? -5.104 -6.126 -2.985 1.00 92.06 72 GLY A C 1
ATOM 559 O O . GLY A 1 72 ? -4.350 -5.882 -3.927 1.00 92.06 72 GLY A O 1
ATOM 560 N N . GLU A 1 73 ? -6.434 -6.108 -3.097 1.00 94.62 73 GLU A N 1
ATOM 561 C CA . GLU A 1 73 ? -7.156 -5.834 -4.352 1.00 94.62 73 GLU A CA 1
ATOM 562 C C . GLU A 1 73 ? -6.819 -4.457 -4.957 1.00 94.62 73 GLU A C 1
ATOM 564 O O . GLU A 1 73 ? -6.873 -4.271 -6.171 1.00 94.62 73 GLU A O 1
ATOM 569 N N . ARG A 1 74 ? -6.437 -3.481 -4.123 1.00 94.69 74 ARG A N 1
ATOM 570 C CA . ARG A 1 74 ? -6.153 -2.095 -4.537 1.00 94.69 74 ARG A CA 1
ATOM 571 C C . ARG A 1 74 ? -4.687 -1.814 -4.818 1.00 94.69 74 ARG A C 1
ATOM 573 O O . ARG A 1 74 ? -4.391 -0.843 -5.512 1.00 94.69 74 ARG A O 1
ATOM 580 N N . LEU A 1 75 ? -3.768 -2.634 -4.302 1.00 93.12 75 LEU A N 1
ATOM 581 C CA . LEU A 1 75 ? -2.324 -2.417 -4.456 1.00 93.12 75 LEU A CA 1
ATOM 582 C C . LEU A 1 75 ? -1.910 -2.298 -5.923 1.00 93.12 75 LEU A C 1
ATOM 584 O O . LEU A 1 75 ? -1.043 -1.487 -6.240 1.00 93.12 75 LEU A O 1
ATOM 588 N N . GLN A 1 76 ? -2.531 -3.084 -6.808 1.00 92.94 76 GLN A N 1
ATOM 589 C CA . GLN A 1 76 ? -2.233 -3.032 -8.235 1.00 92.94 76 GLN A CA 1
ATOM 590 C C . GLN A 1 76 ? -2.662 -1.697 -8.857 1.00 92.94 76 GLN A C 1
ATOM 592 O O . GLN A 1 76 ? -1.843 -1.054 -9.500 1.00 92.94 76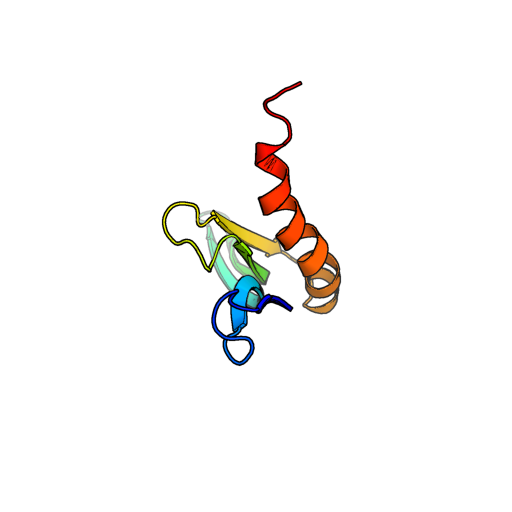 GLN A O 1
ATOM 597 N N . GLY A 1 77 ? -3.898 -1.239 -8.639 1.00 94.00 77 GLY A N 1
ATOM 598 C CA . GLY A 1 77 ? -4.345 0.063 -9.159 1.00 94.00 77 GLY A CA 1
ATOM 599 C C . GLY A 1 77 ? -3.465 1.206 -8.649 1.00 94.00 77 GLY A C 1
ATOM 600 O O . GLY A 1 77 ? -2.898 1.961 -9.434 1.00 94.00 77 GLY A O 1
ATOM 601 N N . ARG A 1 78 ? -3.218 1.223 -7.335 1.00 94.88 78 ARG A N 1
ATOM 602 C CA . ARG A 1 78 ? -2.399 2.235 -6.656 1.00 94.88 78 ARG A CA 1
ATOM 603 C C . ARG A 1 78 ? -0.989 2.375 -7.224 1.00 94.88 78 ARG A C 1
ATOM 605 O O . ARG A 1 78 ? -0.492 3.489 -7.321 1.00 94.88 78 ARG A O 1
ATOM 612 N N . ILE A 1 79 ? -0.324 1.272 -7.580 1.00 94.81 79 ILE A N 1
ATOM 613 C CA . ILE A 1 79 ? 1.041 1.340 -8.122 1.00 94.81 79 ILE A CA 1
ATOM 614 C C . ILE A 1 79 ? 1.083 1.858 -9.566 1.00 94.81 79 ILE A C 1
ATOM 616 O O . ILE A 1 79 ? 2.077 2.463 -9.950 1.00 94.81 79 ILE A O 1
ATOM 620 N N . TYR A 1 80 ? 0.030 1.642 -10.362 1.00 91.19 80 TYR A N 1
ATOM 621 C CA . TYR A 1 80 ? -0.046 2.137 -11.744 1.00 91.19 80 TYR A CA 1
ATOM 622 C C . TYR A 1 80 ? -0.574 3.575 -11.831 1.00 91.19 80 TYR A C 1
ATOM 624 O O . TYR A 1 80 ? -0.197 4.300 -12.746 1.00 91.19 80 TYR A O 1
ATOM 632 N N . GLU A 1 81 ? -1.382 4.021 -10.868 1.00 91.19 81 GLU A N 1
ATOM 633 C CA . GLU A 1 81 ? -1.835 5.416 -10.774 1.00 91.19 81 GLU A CA 1
ATOM 634 C C . GLU A 1 81 ? -0.666 6.398 -10.593 1.00 91.19 81 GLU A C 1
ATOM 636 O O . GLU A 1 81 ? -0.669 7.464 -11.198 1.00 91.19 81 GLU A O 1
ATOM 641 N N . ILE A 1 82 ? 0.368 6.026 -9.828 1.00 89.44 82 ILE A N 1
ATOM 642 C CA . ILE A 1 82 ? 1.541 6.892 -9.588 1.00 89.44 82 ILE A CA 1
ATOM 643 C C . ILE A 1 82 ? 2.339 7.145 -10.882 1.00 89.44 82 ILE A C 1
ATOM 645 O O . ILE A 1 82 ? 2.904 8.226 -11.055 1.00 89.44 82 ILE A O 1
ATOM 649 N N . ASP A 1 83 ? 2.372 6.170 -11.798 1.00 75.12 83 ASP A N 1
ATOM 650 C CA . ASP A 1 83 ? 3.010 6.322 -13.115 1.00 75.12 83 ASP A CA 1
ATOM 651 C C . ASP A 1 83 ? 2.197 7.248 -14.040 1.00 75.12 83 ASP A C 1
ATOM 653 O O . ASP A 1 83 ? 2.772 7.952 -14.867 1.00 75.12 83 ASP A O 1
ATOM 657 N N . GLY A 1 84 ? 0.863 7.246 -13.923 1.00 66.50 84 GLY A N 1
ATOM 658 C CA . GLY A 1 84 ? -0.044 7.938 -14.845 1.00 66.50 84 GLY A CA 1
ATOM 659 C C . GLY A 1 84 ? -0.201 9.445 -14.619 1.00 66.50 84 GLY A C 1
ATOM 660 O O . GLY A 1 84 ? -0.652 10.143 -15.524 1.00 66.50 84 GLY A O 1
ATOM 661 N N . GLU A 1 85 ? 0.181 9.967 -13.452 1.00 59.12 85 GLU A N 1
ATOM 662 C CA . GLU A 1 85 ? -0.041 11.377 -13.084 1.00 59.12 85 GLU A CA 1
ATOM 663 C C . GLU A 1 85 ? 0.779 12.399 -13.892 1.00 59.12 85 GLU A C 1
ATOM 665 O O . GLU A 1 85 ? 0.420 13.574 -13.910 1.00 59.12 85 GLU A O 1
ATOM 670 N N . ASP A 1 86 ? 1.814 11.973 -14.625 1.00 53.25 86 ASP A N 1
ATOM 671 C CA . ASP A 1 86 ? 2.553 12.863 -15.540 1.00 53.25 86 ASP A CA 1
ATOM 672 C C . ASP A 1 86 ? 1.909 12.949 -16.938 1.00 53.25 86 ASP A C 1
ATOM 674 O O . ASP A 1 86 ? 2.164 13.892 -17.681 1.00 53.25 86 ASP A O 1
ATOM 678 N N . GLY A 1 87 ? 1.046 11.994 -17.311 1.00 47.62 87 GLY A N 1
ATOM 679 C CA . GLY A 1 87 ? 0.456 11.902 -18.655 1.00 47.62 87 GLY A CA 1
ATOM 680 C C . GLY A 1 87 ? -0.747 12.819 -18.904 1.00 47.62 87 GLY A C 1
ATOM 681 O O . GLY A 1 87 ? -1.275 12.847 -20.014 1.00 47.62 87 GLY A O 1
ATOM 682 N N . THR A 1 88 ? -1.209 13.552 -17.888 1.00 44.19 88 THR A N 1
ATOM 683 C CA . THR A 1 88 ? -2.376 14.452 -17.968 1.00 44.19 88 THR A CA 1
ATOM 684 C C . THR A 1 88 ? -2.022 15.941 -17.983 1.00 44.19 88 THR A C 1
ATOM 686 O O . THR A 1 88 ? -2.929 16.764 -18.051 1.00 44.19 88 THR A O 1
ATOM 689 N N . ALA A 1 89 ? -0.735 16.303 -17.934 1.00 41.31 89 ALA A N 1
ATOM 690 C CA . ALA A 1 89 ? -0.284 17.699 -17.997 1.00 41.31 89 ALA A CA 1
ATOM 691 C C . ALA A 1 89 ? 0.021 18.200 -19.427 1.00 41.31 89 ALA A C 1
ATOM 693 O O . ALA A 1 89 ? 0.261 19.389 -19.613 1.00 41.31 89 ALA A O 1
ATOM 694 N N . GLU A 1 90 ? -0.040 17.328 -20.437 1.00 38.28 90 GLU A N 1
ATOM 695 C CA . GLU A 1 90 ? 0.099 17.690 -21.853 1.00 38.28 90 GLU A CA 1
ATOM 696 C C . GLU A 1 90 ? -1.089 17.149 -22.663 1.00 38.28 90 GLU A C 1
ATOM 698 O O . GLU A 1 90 ? -1.004 16.103 -23.306 1.00 38.28 90 GLU A O 1
ATOM 703 N N . ARG A 1 91 ? -2.221 17.855 -22.626 1.00 37.22 91 ARG A N 1
ATOM 704 C CA . ARG A 1 91 ? -3.242 17.805 -23.681 1.00 37.22 91 ARG A CA 1
ATOM 705 C C . ARG A 1 91 ? -3.920 19.152 -23.845 1.00 37.22 91 ARG A C 1
ATOM 707 O O . ARG A 1 91 ? -4.274 19.753 -22.810 1.00 37.22 91 ARG A O 1
#

Secondary structure (DSSP, 8-state):
-EEEEE-SS-TTPEEEEEEEEEEEEEEEEEETTTEEEEEEEEEEEEEE-TT-GGG-EEEEEEEET--HHHHHHHHHHHHHHHHHTTTTS--